Protein AF-A0A9W6RMD2-F1 (afdb_monomer)

Sequence (132 aa):
MKPWQPPEEALRTFLLLLVEHAAVGRGMGEALESIMATDSPVFGEARERMATALDELLLAAAAAGVIRTDITGRLVLRALGGICGIRTTGWKDDAATITTILYDGLRHKNSEPPVAAQADTQKIYGRPRNQR

Solvent-accessible surface area (backbone atoms only — not comparable to full-atom values): 7738 Å² total; per-residue (Å²): 134,83,72,86,57,59,52,62,55,44,48,55,50,51,56,49,50,51,53,53,50,41,67,57,51,73,73,54,17,53,51,49,36,44,42,28,57,54,88,53,73,92,35,44,68,63,31,51,54,51,21,51,54,38,36,54,46,50,50,50,19,31,73,70,66,54,36,48,81,91,71,51,24,59,58,54,37,38,51,49,15,57,47,71,60,56,88,54,93,66,36,69,62,53,34,55,49,51,51,50,52,52,52,55,53,40,44,46,75,80,66,80,72,79,72,74,80,73,88,63,80,77,69,80,76,75,70,87,85,85,75,134

InterPro domains:
  IPR036271 Tetracyclin repressor-like, C-terminal domain superfamily [SSF48498] (6-108)
  IPR049445 Transcriptional regulator SbtR-like, C-terminal domain [PF21597] (7-108)

Organism: NCBI:txid478107

Secondary structure (DSSP, 8-state):
------HHHHHHHHHHHHHHHHHS-HHHHHHHHHHHH---GGGHHHHHHHHHHHHHHHHHHHHTT-S-SS--HHHHHHHHHHHHT--STTHHHHHHHHHHHHHHHHH-------------TTSTT-------

Nearest PDB structures (foldseek):
  2q24-assembly1_B  TM=7.696E-01  e=3.196E-03  Streptomyces coelicolor A3(2)
  4pxi-assembly1_C  TM=6.262E-01  e=6.943E-01  Streptomyces coelicolor
  4pxi-assembly1_D  TM=6.803E-01  e=4.727E+00  Streptomyces coelicolor
  1ui5-assembly1_A  TM=2.423E-01  e=1.248E+00  Streptomyces coelicolor A3(2)

pLDDT: mean 73.1, std 13.95, range [40.09, 87.75]

Radius of gyration: 19.8 Å; Cα contacts (8 Å, |Δi|>4): 104; chains: 1; bounding box: 36×86×36 Å

Foldseek 3Di:
DPPDDQLLVVLLVVLLVLLVQLVPDDPRVVLLLCLQAPCDPVNPVVNVVQQVVQQVSLVSCVVVVQFADPDGSNNVSNVLSVLSPDDDVVSSVVSSVVSVVVSVNRRDNDDDPPPPPPPPPPPPPDDPPDDD

Structure (mmCIF, N/CA/C/O backbone):
data_AF-A0A9W6RMD2-F1
#
_entry.id   AF-A0A9W6RMD2-F1
#
loop_
_atom_site.group_PDB
_atom_site.id
_atom_site.type_symbol
_atom_site.label_atom_id
_atom_site.label_alt_id
_atom_site.label_comp_id
_atom_site.label_asym_id
_atom_site.label_entity_id
_atom_site.label_seq_id
_atom_site.pdbx_PDB_ins_code
_atom_site.Cartn_x
_atom_site.Cartn_y
_atom_site.Cartn_z
_atom_site.occupancy
_atom_site.B_iso_or_equiv
_atom_site.auth_seq_id
_atom_site.auth_comp_id
_atom_site.auth_asym_id
_atom_site.auth_atom_id
_atom_site.pdbx_PDB_model_num
ATOM 1 N N . MET A 1 1 ? -0.966 24.088 -1.072 1.00 40.09 1 MET A N 1
ATOM 2 C CA . MET A 1 1 ? -0.979 23.101 0.030 1.00 40.09 1 MET A CA 1
ATOM 3 C C . MET A 1 1 ? -2.283 22.328 -0.062 1.00 40.09 1 MET A C 1
ATOM 5 O O . MET A 1 1 ? -3.330 22.936 0.106 1.00 40.09 1 MET A O 1
ATOM 9 N N . LYS A 1 2 ? -2.241 21.047 -0.449 1.00 48.22 2 LYS A N 1
ATOM 10 C CA . LYS A 1 2 ? -3.443 20.200 -0.528 1.00 48.22 2 LYS A CA 1
ATOM 11 C C . LYS A 1 2 ? -3.893 19.914 0.916 1.00 48.22 2 LYS A C 1
ATOM 13 O O . LYS A 1 2 ? -3.026 19.543 1.709 1.00 48.22 2 LYS A O 1
ATOM 18 N N . PRO A 1 3 ? -5.159 20.170 1.297 1.00 48.47 3 PRO A N 1
ATOM 19 C CA . PRO A 1 3 ? -5.618 19.910 2.656 1.00 48.47 3 PRO A CA 1
ATOM 20 C C . PRO A 1 3 ? -5.442 18.423 2.962 1.00 48.47 3 PRO A C 1
ATOM 22 O O . PRO A 1 3 ? -5.539 17.590 2.058 1.00 48.47 3 PRO A O 1
ATOM 25 N N . TRP A 1 4 ? -5.120 18.124 4.220 1.00 58.81 4 TRP A N 1
ATOM 26 C CA . TRP A 1 4 ? -4.976 16.768 4.738 1.00 58.81 4 TRP A CA 1
ATOM 27 C C . TRP A 1 4 ? -6.167 15.927 4.277 1.00 58.81 4 TRP A C 1
ATOM 29 O O . TRP A 1 4 ? -7.307 16.199 4.649 1.00 58.81 4 TRP A O 1
ATOM 39 N N . GLN A 1 5 ? -5.898 14.972 3.387 1.00 62.69 5 GLN A N 1
ATOM 40 C CA . GLN A 1 5 ? -6.914 14.056 2.890 1.00 62.69 5 GLN A CA 1
ATOM 41 C C . GLN A 1 5 ? -7.429 13.232 4.082 1.00 62.69 5 GLN A C 1
ATOM 43 O O . GLN A 1 5 ? -6.627 12.914 4.969 1.00 62.69 5 GLN A O 1
ATOM 48 N N . PRO A 1 6 ? -8.728 12.889 4.142 1.00 70.94 6 PRO A N 1
ATOM 49 C CA . PRO A 1 6 ? -9.216 11.955 5.147 1.00 70.94 6 PRO A CA 1
ATOM 50 C C . PRO A 1 6 ? -8.361 10.669 5.120 1.00 70.94 6 PRO A C 1
ATOM 52 O O . PRO A 1 6 ? -7.848 10.309 4.055 1.00 70.94 6 PRO A O 1
ATOM 55 N N . PRO A 1 7 ? -8.157 9.983 6.263 1.00 67.19 7 PRO A N 1
ATOM 56 C CA . PRO A 1 7 ? -7.187 8.882 6.389 1.00 67.19 7 PRO A CA 1
ATOM 57 C C . PRO A 1 7 ? -7.333 7.795 5.312 1.00 67.19 7 PRO A C 1
ATOM 59 O O . PRO A 1 7 ? -6.357 7.203 4.857 1.00 67.19 7 PRO A O 1
ATOM 62 N N . GLU A 1 8 ? -8.567 7.590 4.862 1.00 67.19 8 GLU A N 1
ATOM 63 C CA . GLU A 1 8 ? -8.960 6.702 3.772 1.00 67.19 8 GLU A CA 1
ATOM 64 C C . GLU A 1 8 ? -8.366 7.119 2.409 1.00 67.19 8 GLU A C 1
ATOM 66 O O . GLU A 1 8 ? -7.727 6.326 1.714 1.00 67.19 8 GLU A O 1
ATOM 71 N N . GLU A 1 9 ? -8.478 8.396 2.049 1.00 72.69 9 GLU A N 1
ATOM 72 C CA . GLU A 1 9 ? -7.926 8.942 0.810 1.00 72.69 9 GLU A CA 1
ATOM 73 C C . GLU A 1 9 ? -6.398 9.015 0.853 1.00 72.69 9 GLU A C 1
ATOM 75 O O . GLU A 1 9 ? -5.750 8.825 -0.179 1.00 72.69 9 GLU A O 1
ATOM 80 N N . ALA A 1 10 ? -5.811 9.240 2.033 1.00 77.31 10 ALA A N 1
ATOM 81 C CA . ALA A 1 10 ? -4.363 9.227 2.217 1.00 77.31 10 ALA A CA 1
ATOM 82 C C . ALA A 1 10 ? -3.776 7.833 1.940 1.00 77.31 10 ALA A C 1
ATOM 84 O O . ALA A 1 10 ? -2.822 7.719 1.167 1.00 77.31 10 ALA A O 1
ATOM 85 N N . LEU A 1 11 ? -4.386 6.774 2.490 1.00 74.94 11 LEU A N 1
ATOM 86 C CA . LEU A 1 11 ? -3.973 5.393 2.231 1.00 74.94 11 LEU A CA 1
ATOM 87 C C . LEU A 1 11 ? -4.136 5.037 0.749 1.00 74.94 11 LEU A C 1
ATOM 89 O O . LEU A 1 11 ? -3.197 4.541 0.129 1.00 74.94 11 LEU A O 1
ATOM 93 N N . ARG A 1 12 ? -5.295 5.344 0.153 1.00 79.31 12 ARG A N 1
ATOM 94 C CA . ARG A 1 12 ? -5.539 5.084 -1.274 1.00 79.31 12 ARG A CA 1
ATOM 95 C C . ARG A 1 12 ? -4.512 5.785 -2.163 1.00 79.31 12 ARG A C 1
ATOM 97 O O . ARG A 1 12 ? -3.958 5.171 -3.072 1.00 79.31 12 ARG A O 1
ATOM 104 N N . THR A 1 13 ? -4.246 7.060 -1.892 1.00 82.12 13 THR A N 1
ATOM 105 C CA . THR A 1 13 ? -3.269 7.854 -2.646 1.00 82.12 13 THR A CA 1
ATOM 106 C C . THR A 1 13 ? -1.862 7.290 -2.486 1.00 82.12 13 THR A C 1
ATOM 108 O O . THR A 1 13 ? -1.142 7.177 -3.472 1.00 82.12 13 THR A O 1
ATOM 111 N N . PHE A 1 14 ? -1.477 6.883 -1.275 1.00 81.38 14 PHE A N 1
ATOM 112 C CA . PHE A 1 14 ? -0.167 6.292 -1.015 1.00 81.38 14 PHE A CA 1
ATOM 113 C C . PHE A 1 14 ? 0.057 4.992 -1.801 1.00 81.38 14 PHE A C 1
ATOM 115 O O . PHE A 1 14 ? 1.106 4.820 -2.419 1.00 81.38 14 PHE A O 1
ATOM 122 N N . LEU A 1 15 ? -0.942 4.103 -1.838 1.00 80.44 15 LEU A N 1
ATOM 123 C CA . LEU A 1 15 ? -0.859 2.850 -2.594 1.00 80.44 15 LEU A CA 1
ATOM 124 C C . LEU A 1 15 ? -0.729 3.096 -4.105 1.00 80.44 15 LEU A C 1
ATOM 126 O O . LEU A 1 15 ? 0.108 2.477 -4.758 1.00 80.44 15 LEU A O 1
ATOM 130 N N . LEU A 1 16 ? -1.513 4.029 -4.655 1.00 80.06 16 LEU A N 1
ATOM 131 C CA . LEU A 1 16 ? -1.433 4.391 -6.074 1.00 80.06 16 LEU A CA 1
ATOM 132 C C . LEU A 1 16 ? -0.085 5.030 -6.425 1.00 80.06 16 LEU A C 1
ATOM 134 O O . LEU A 1 16 ? 0.514 4.660 -7.431 1.00 80.06 16 LEU A O 1
ATOM 138 N N . LEU A 1 17 ? 0.431 5.918 -5.570 1.00 80.56 17 LEU A N 1
ATOM 139 C CA . LEU A 1 17 ? 1.752 6.522 -5.752 1.00 80.56 17 LEU A CA 1
ATOM 140 C C . LEU A 1 17 ? 2.866 5.475 -5.748 1.00 80.56 17 LEU A C 1
ATOM 142 O O . LEU A 1 17 ? 3.805 5.597 -6.527 1.00 80.56 17 LEU A O 1
ATOM 146 N N . LEU A 1 18 ? 2.774 4.440 -4.909 1.00 74.12 18 LEU A N 1
ATOM 147 C CA . LEU A 1 18 ? 3.750 3.348 -4.908 1.00 74.12 18 LEU A CA 1
ATOM 148 C C . LEU A 1 18 ? 3.752 2.578 -6.232 1.00 74.12 18 LEU A C 1
ATOM 150 O O . LEU A 1 18 ? 4.826 2.278 -6.751 1.00 74.12 18 LEU A O 1
ATOM 154 N N . VAL A 1 19 ? 2.577 2.297 -6.796 1.00 76.12 19 VAL A N 1
ATOM 155 C CA . VAL A 1 19 ? 2.447 1.616 -8.095 1.00 76.12 19 VAL A CA 1
ATOM 156 C C . VAL A 1 19 ? 2.937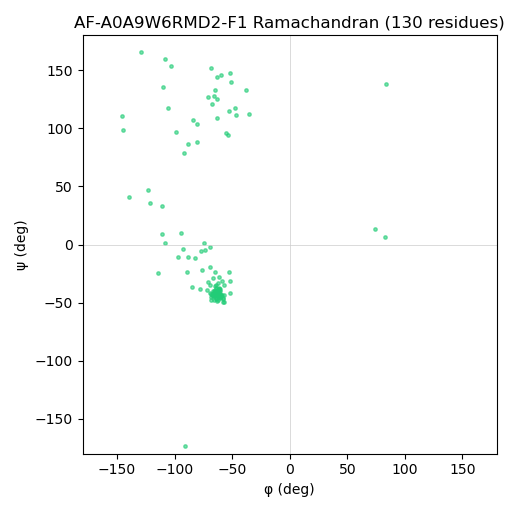 2.499 -9.238 1.00 76.12 19 VAL A C 1
ATOM 158 O O . VAL A 1 19 ? 3.700 2.038 -10.088 1.00 76.12 19 VAL A O 1
ATOM 161 N N . GLU A 1 20 ? 2.559 3.779 -9.246 1.00 76.69 20 GLU A N 1
ATOM 162 C CA . GLU A 1 20 ? 3.073 4.746 -10.216 1.00 76.69 20 GLU A CA 1
ATOM 163 C C . GLU A 1 20 ? 4.595 4.837 -10.133 1.00 76.69 20 GLU A C 1
ATOM 165 O O . GLU A 1 20 ? 5.272 4.750 -11.154 1.00 76.69 20 GLU A O 1
ATOM 170 N N . HIS A 1 21 ? 5.153 4.936 -8.925 1.00 71.31 21 HIS A N 1
ATOM 171 C CA . HIS A 1 21 ? 6.593 5.035 -8.724 1.00 71.31 21 HIS A CA 1
ATOM 172 C C . HIS A 1 21 ? 7.329 3.761 -9.155 1.00 71.31 21 HIS A C 1
ATOM 174 O O . HIS A 1 21 ? 8.357 3.852 -9.823 1.00 71.31 21 HIS A O 1
ATOM 180 N N . ALA A 1 22 ? 6.774 2.577 -8.871 1.00 67.81 22 ALA A N 1
ATOM 181 C CA . ALA A 1 22 ? 7.295 1.305 -9.375 1.00 67.81 22 ALA A CA 1
ATOM 182 C C . ALA A 1 22 ? 7.274 1.226 -10.914 1.00 67.81 22 ALA A C 1
ATOM 184 O O . ALA A 1 22 ? 8.107 0.556 -11.523 1.00 67.81 22 ALA A O 1
ATOM 185 N N . ALA A 1 23 ? 6.342 1.933 -11.560 1.00 67.38 23 ALA A N 1
ATOM 186 C CA . ALA A 1 23 ? 6.215 1.994 -13.010 1.00 67.38 23 ALA A CA 1
ATOM 187 C C . ALA A 1 23 ? 7.162 3.014 -13.687 1.00 67.38 23 ALA A C 1
ATOM 189 O O . ALA A 1 23 ? 7.286 2.987 -14.925 1.00 67.38 23 ALA A O 1
ATOM 190 N N . VAL A 1 24 ? 7.827 3.898 -12.924 1.00 65.19 24 VAL A N 1
ATOM 191 C CA . VAL A 1 24 ? 8.792 4.901 -13.415 1.00 65.19 24 VAL A CA 1
ATOM 192 C C . VAL A 1 24 ? 10.206 4.297 -13.461 1.00 65.19 24 VAL A C 1
ATOM 194 O O . VAL A 1 24 ? 11.018 4.446 -12.555 1.00 65.19 24 VAL A O 1
ATOM 197 N N . GLY A 1 25 ? 10.517 3.637 -14.581 1.00 54.41 25 GLY A N 1
ATOM 198 C CA . GLY A 1 25 ? 11.876 3.226 -14.962 1.00 54.41 25 GLY A CA 1
ATOM 199 C C . GLY A 1 25 ? 12.368 1.906 -14.346 1.00 54.41 25 GLY A C 1
ATOM 200 O O . GLY A 1 25 ? 12.199 1.650 -13.159 1.00 54.41 25 GLY A O 1
ATOM 201 N N . ARG A 1 26 ? 13.038 1.074 -15.166 1.00 54.81 26 ARG A N 1
ATOM 202 C CA . ARG A 1 26 ? 13.510 -0.276 -14.782 1.00 54.81 26 ARG A CA 1
ATOM 203 C C . ARG A 1 26 ? 14.333 -0.302 -13.485 1.00 54.81 26 ARG A C 1
ATOM 205 O O . ARG A 1 26 ? 14.084 -1.154 -12.651 1.00 54.81 26 ARG A O 1
ATOM 212 N N . GLY A 1 27 ? 15.240 0.656 -13.270 1.00 61.44 27 GLY A N 1
ATOM 213 C CA . GLY A 1 27 ? 16.134 0.639 -12.101 1.00 61.44 27 GLY A CA 1
ATOM 214 C C . GLY A 1 27 ? 15.447 0.892 -10.751 1.00 61.44 27 GLY A C 1
ATOM 215 O O . GLY A 1 27 ? 15.748 0.208 -9.777 1.00 61.44 27 GLY A O 1
ATOM 216 N N . MET A 1 28 ? 14.510 1.847 -10.678 1.00 65.19 28 MET A N 1
ATOM 217 C CA . MET A 1 28 ? 13.775 2.131 -9.434 1.00 65.19 28 MET A CA 1
ATOM 218 C C . MET A 1 28 ? 12.674 1.091 -9.202 1.00 65.19 28 MET A C 1
ATOM 220 O O . MET A 1 28 ? 12.481 0.649 -8.073 1.00 65.19 28 MET A O 1
ATOM 224 N N . GLY A 1 29 ? 12.003 0.655 -10.274 1.00 67.12 29 GLY A N 1
ATOM 225 C CA . GLY A 1 29 ? 11.007 -0.412 -10.220 1.00 67.12 29 GLY A CA 1
ATOM 226 C C . GLY A 1 29 ? 11.584 -1.731 -9.705 1.00 67.12 29 GLY A C 1
ATOM 227 O O . GLY A 1 29 ? 10.993 -2.329 -8.816 1.00 67.12 29 GLY A O 1
ATOM 228 N N . GLU A 1 30 ? 12.768 -2.137 -10.174 1.00 68.81 30 GLU A N 1
ATOM 229 C CA . GLU A 1 30 ? 13.460 -3.349 -9.703 1.00 68.81 30 GLU A CA 1
ATOM 230 C C . GLU A 1 30 ? 13.883 -3.243 -8.228 1.00 68.81 30 GLU A C 1
ATOM 232 O O . GLU A 1 30 ? 13.759 -4.208 -7.473 1.00 68.81 30 GLU A O 1
ATOM 237 N N . ALA A 1 31 ? 14.342 -2.070 -7.778 1.00 73.75 31 ALA A N 1
ATOM 238 C CA . ALA A 1 31 ? 14.674 -1.849 -6.371 1.00 73.75 31 ALA A CA 1
ATOM 239 C C . ALA A 1 31 ? 13.423 -1.894 -5.478 1.00 73.75 31 ALA A C 1
ATOM 241 O O . ALA A 1 31 ? 13.435 -2.547 -4.435 1.00 73.75 31 ALA A O 1
ATOM 242 N N . LEU A 1 32 ? 12.332 -1.246 -5.899 1.00 72.44 32 LEU A N 1
ATOM 243 C CA . LEU A 1 32 ? 11.068 -1.230 -5.164 1.00 72.44 32 LEU A CA 1
ATOM 244 C C . LEU A 1 32 ? 10.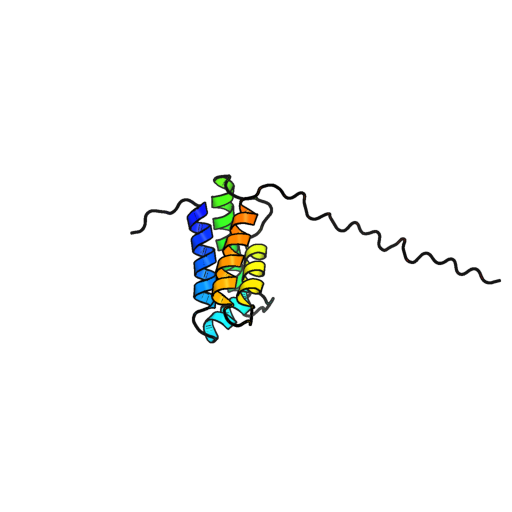429 -2.622 -5.124 1.00 72.44 32 LEU A C 1
ATOM 246 O O . LEU A 1 32 ? 9.997 -3.073 -4.068 1.00 72.44 32 LEU A O 1
ATOM 250 N N . GLU A 1 33 ? 10.440 -3.336 -6.248 1.00 73.06 33 GLU A N 1
ATOM 251 C CA . GLU A 1 33 ? 10.033 -4.736 -6.322 1.00 73.06 33 GLU A CA 1
ATOM 252 C C . GLU A 1 33 ? 10.889 -5.594 -5.392 1.00 73.06 33 GLU A C 1
ATOM 254 O O . GLU A 1 33 ? 10.352 -6.399 -4.640 1.00 73.06 33 GLU A O 1
ATOM 259 N N . SER A 1 34 ? 12.208 -5.390 -5.353 1.00 76.56 34 SER A N 1
ATOM 260 C CA . SER A 1 34 ? 13.080 -6.128 -4.439 1.00 76.56 34 SER A CA 1
ATOM 261 C C . SER A 1 34 ? 12.754 -5.835 -2.971 1.00 76.56 34 SER A C 1
ATOM 263 O O . SER A 1 34 ? 12.677 -6.758 -2.152 1.00 76.56 34 SER A O 1
ATOM 265 N N . ILE A 1 35 ? 12.465 -4.576 -2.632 1.00 78.25 35 ILE A N 1
ATOM 266 C CA . ILE A 1 35 ? 11.993 -4.175 -1.302 1.00 78.25 35 ILE A CA 1
ATOM 267 C C . ILE A 1 35 ? 10.651 -4.841 -0.967 1.00 78.25 35 ILE A C 1
ATOM 269 O O . ILE A 1 35 ? 10.473 -5.273 0.170 1.00 78.25 35 ILE A O 1
ATOM 273 N N . MET A 1 36 ? 9.736 -4.965 -1.929 1.00 77.12 36 MET A N 1
ATOM 274 C CA . MET A 1 36 ? 8.377 -5.469 -1.710 1.00 77.12 36 MET A CA 1
ATOM 275 C C . MET A 1 36 ? 8.243 -6.998 -1.753 1.00 77.12 36 MET A C 1
ATOM 277 O O . MET A 1 36 ? 7.441 -7.566 -1.012 1.00 77.12 36 MET A O 1
ATOM 281 N N . ALA A 1 37 ? 9.000 -7.666 -2.624 1.00 75.44 37 ALA A N 1
ATOM 282 C CA . ALA A 1 37 ? 8.750 -9.046 -3.038 1.00 75.44 37 ALA A CA 1
ATOM 283 C C . ALA A 1 37 ? 9.830 -10.049 -2.603 1.00 75.44 37 ALA A C 1
ATOM 285 O O . ALA A 1 37 ? 9.534 -11.237 -2.486 1.00 75.44 37 ALA A O 1
ATOM 286 N N . THR A 1 38 ? 11.074 -9.619 -2.365 1.00 73.25 38 THR A N 1
ATOM 287 C CA . THR A 1 38 ? 12.160 -10.552 -1.979 1.00 73.25 38 THR A CA 1
ATOM 288 C C . THR A 1 38 ? 12.247 -10.698 -0.460 1.00 73.25 38 THR A C 1
ATOM 290 O O . THR A 1 38 ? 11.419 -10.129 0.224 1.00 73.25 38 THR A O 1
ATOM 293 N N . ASP A 1 39 ? 13.236 -11.386 0.112 1.00 72.50 39 ASP A N 1
ATOM 294 C CA . ASP A 1 39 ? 13.674 -11.230 1.520 1.00 72.50 39 ASP A CA 1
ATOM 295 C C . ASP A 1 39 ? 15.162 -10.836 1.570 1.00 72.50 39 ASP A C 1
ATOM 297 O O . ASP A 1 39 ? 15.928 -11.260 2.431 1.00 72.50 39 ASP A O 1
ATOM 301 N N . SER A 1 40 ? 15.588 -10.028 0.590 1.00 76.75 40 SER A N 1
ATOM 302 C CA . SER A 1 40 ? 16.984 -9.624 0.448 1.00 76.75 40 SER A CA 1
ATOM 303 C C . SER A 1 40 ? 17.457 -8.800 1.654 1.00 76.75 40 SER A C 1
ATOM 305 O O . SER A 1 40 ? 16.877 -7.744 1.931 1.00 76.75 40 SER A O 1
ATOM 307 N N . PRO A 1 41 ? 18.551 -9.201 2.332 1.00 75.12 41 PRO A N 1
ATOM 308 C CA . PRO A 1 41 ? 19.090 -8.454 3.467 1.00 75.12 41 PRO A CA 1
ATOM 309 C C . PRO A 1 41 ? 19.603 -7.065 3.062 1.00 75.12 41 PRO A C 1
ATOM 311 O O . PRO A 1 41 ? 19.591 -6.151 3.880 1.00 75.12 41 PRO A O 1
ATOM 314 N N . VAL A 1 42 ? 19.966 -6.872 1.787 1.00 82.56 42 VAL A N 1
ATOM 315 C CA . VAL A 1 42 ? 20.389 -5.575 1.223 1.00 82.56 42 VAL A CA 1
ATOM 316 C C . VAL A 1 42 ? 19.301 -4.507 1.371 1.00 82.56 42 VAL A C 1
ATOM 318 O O . VAL A 1 42 ? 19.603 -3.332 1.547 1.00 82.56 42 VAL A O 1
ATOM 321 N N . PHE A 1 43 ? 18.033 -4.917 1.335 1.00 79.81 43 PHE A N 1
ATOM 322 C CA . PHE A 1 43 ? 16.878 -4.025 1.409 1.00 79.81 43 PHE A CA 1
ATOM 323 C C . PHE A 1 43 ? 16.093 -4.160 2.720 1.00 79.81 43 PHE A C 1
ATOM 325 O O . PHE A 1 43 ? 15.010 -3.586 2.839 1.00 79.81 43 PHE A O 1
ATOM 332 N N . GLY A 1 44 ? 16.621 -4.897 3.704 1.00 80.56 44 GLY A N 1
ATOM 333 C CA . GLY A 1 44 ? 15.922 -5.197 4.956 1.00 80.56 44 GLY A CA 1
ATOM 334 C C . GLY A 1 44 ? 15.483 -3.939 5.708 1.00 80.56 44 GLY A C 1
ATOM 335 O O . GLY A 1 44 ? 14.307 -3.791 6.026 1.00 80.56 44 GLY A O 1
ATOM 336 N N . GLU A 1 45 ? 16.396 -2.986 5.897 1.00 83.19 45 GLU A N 1
ATOM 337 C CA . GLU A 1 45 ? 16.105 -1.736 6.610 1.00 83.19 45 GLU A CA 1
ATOM 338 C C . GLU A 1 45 ? 15.088 -0.855 5.862 1.00 83.19 45 GLU A C 1
ATOM 340 O O . GLU A 1 45 ? 14.140 -0.339 6.456 1.00 83.19 45 GLU A O 1
ATOM 345 N N . ALA A 1 46 ? 15.248 -0.701 4.544 1.00 82.81 46 ALA A N 1
ATOM 346 C CA . ALA A 1 46 ? 14.321 0.079 3.721 1.00 82.81 46 ALA A CA 1
ATOM 347 C C . ALA A 1 46 ? 12.906 -0.515 3.764 1.00 82.81 46 ALA A C 1
ATOM 349 O O . ALA A 1 46 ? 11.918 0.210 3.893 1.00 82.81 46 ALA A O 1
ATOM 350 N N . ARG A 1 47 ? 12.813 -1.845 3.721 1.00 84.00 47 ARG A N 1
ATOM 351 C CA . ARG A 1 47 ? 11.554 -2.571 3.839 1.00 84.00 47 ARG A CA 1
ATOM 352 C C . ARG A 1 47 ? 10.896 -2.390 5.190 1.00 84.00 47 ARG A C 1
ATOM 354 O O . ARG A 1 47 ? 9.690 -2.178 5.233 1.00 84.00 47 ARG A O 1
ATOM 361 N N . GLU A 1 48 ? 11.651 -2.512 6.274 1.00 86.69 48 GLU A N 1
ATOM 362 C CA . GLU A 1 48 ? 11.112 -2.321 7.619 1.00 86.69 48 GLU A CA 1
ATOM 363 C C . GLU A 1 48 ? 10.563 -0.911 7.783 1.00 86.69 48 GLU A C 1
ATOM 365 O O . GLU A 1 48 ? 9.425 -0.756 8.210 1.00 86.69 48 GLU A O 1
ATOM 370 N N . ARG A 1 49 ? 11.298 0.108 7.328 1.00 86.88 49 ARG A N 1
ATOM 371 C CA . ARG A 1 49 ? 10.816 1.495 7.343 1.00 86.88 49 ARG A CA 1
ATOM 372 C C . ARG A 1 49 ? 9.531 1.676 6.530 1.00 86.88 49 ARG A C 1
ATOM 374 O O . ARG A 1 49 ? 8.609 2.336 6.999 1.00 86.88 49 ARG A O 1
ATOM 381 N N . MET A 1 50 ? 9.439 1.075 5.340 1.00 85.06 50 MET A N 1
ATOM 382 C CA . MET A 1 50 ? 8.215 1.119 4.528 1.00 85.06 50 MET A CA 1
ATOM 383 C C . MET A 1 50 ? 7.049 0.369 5.178 1.00 85.06 50 MET A C 1
ATOM 385 O O . MET A 1 50 ? 5.918 0.846 5.126 1.00 85.06 50 MET A O 1
ATOM 389 N N . ALA A 1 51 ? 7.310 -0.784 5.794 1.00 86.12 51 ALA A N 1
ATOM 390 C CA . ALA A 1 51 ? 6.300 -1.552 6.510 1.00 86.12 51 ALA A CA 1
ATOM 391 C C . ALA A 1 51 ? 5.767 -0.771 7.719 1.00 86.12 51 ALA A C 1
ATOM 393 O O . ALA A 1 51 ? 4.556 -0.675 7.865 1.00 86.12 51 ALA A O 1
ATOM 394 N N . THR A 1 52 ? 6.643 -0.136 8.504 1.00 87.56 52 THR A N 1
ATOM 395 C CA . THR A 1 52 ? 6.251 0.719 9.633 1.00 87.56 52 THR A CA 1
ATOM 396 C C . THR A 1 52 ? 5.419 1.915 9.176 1.00 87.56 52 THR A C 1
ATOM 398 O O . THR A 1 52 ? 4.377 2.192 9.759 1.00 87.56 52 THR A O 1
ATOM 401 N N . ALA A 1 53 ? 5.818 2.595 8.096 1.00 87.75 53 ALA A N 1
ATOM 402 C CA . ALA A 1 53 ? 5.029 3.698 7.544 1.00 87.75 53 ALA A CA 1
ATOM 403 C C . ALA A 1 53 ? 3.634 3.233 7.079 1.00 87.75 53 ALA A C 1
ATOM 405 O O . ALA A 1 53 ? 2.639 3.928 7.281 1.00 87.75 53 ALA A O 1
ATOM 406 N N . LEU A 1 54 ? 3.543 2.037 6.485 1.00 86.44 54 LEU A N 1
ATOM 407 C CA . LEU A 1 54 ? 2.261 1.419 6.143 1.00 86.44 54 LEU A CA 1
ATOM 408 C C . LEU A 1 54 ? 1.442 1.069 7.391 1.00 86.44 54 LEU A C 1
ATOM 410 O O . LEU A 1 54 ? 0.240 1.312 7.391 1.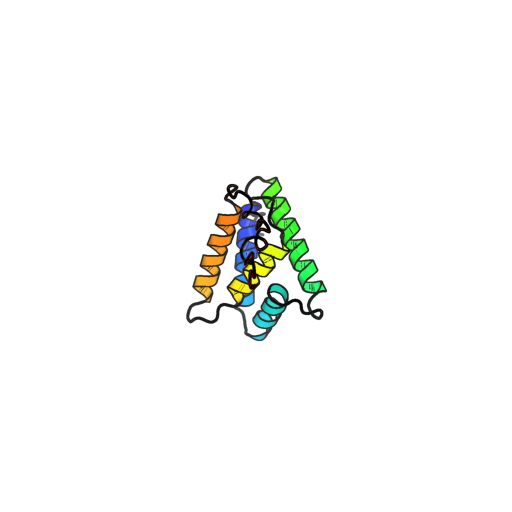00 86.44 54 LEU A O 1
ATOM 414 N N . ASP A 1 55 ? 2.064 0.540 8.446 1.00 87.69 55 ASP A N 1
ATOM 415 C CA . ASP A 1 55 ? 1.393 0.242 9.716 1.00 87.69 55 ASP A CA 1
ATOM 416 C C . ASP A 1 55 ? 0.805 1.509 10.355 1.00 87.69 55 ASP A C 1
ATOM 418 O O . ASP A 1 55 ? -0.330 1.481 10.825 1.00 87.69 55 ASP A O 1
ATOM 422 N N . GLU A 1 56 ? 1.511 2.642 10.312 1.00 87.31 56 GLU A N 1
ATOM 423 C CA . GLU A 1 56 ? 1.000 3.930 10.804 1.00 87.31 56 GLU A CA 1
ATOM 424 C C . GLU A 1 56 ? -0.228 4.410 10.014 1.00 87.31 56 GLU A C 1
ATOM 426 O O . GLU A 1 56 ? -1.224 4.845 10.600 1.00 87.31 56 GLU A O 1
ATOM 431 N N . LEU A 1 57 ? -0.195 4.288 8.682 1.00 85.12 57 LEU A N 1
ATOM 432 C CA . LEU A 1 57 ? -1.325 4.644 7.819 1.00 85.12 57 LEU A CA 1
ATOM 433 C C . LEU A 1 57 ? -2.529 3.721 8.046 1.00 85.12 57 LEU A C 1
ATOM 435 O O . LEU A 1 57 ? -3.666 4.193 8.130 1.00 85.12 57 LEU A O 1
ATOM 439 N N . LEU A 1 58 ? -2.287 2.414 8.172 1.00 85.31 58 LEU A N 1
ATOM 440 C CA . LEU A 1 58 ? -3.319 1.429 8.485 1.00 85.31 58 LEU A CA 1
ATOM 441 C C . LEU A 1 58 ? -3.920 1.698 9.867 1.00 85.31 58 LEU A C 1
ATOM 443 O O . LEU A 1 58 ? -5.139 1.693 10.006 1.00 85.31 58 LEU A O 1
ATOM 447 N N . LEU A 1 59 ? -3.100 2.009 10.872 1.00 84.81 59 LEU A N 1
ATOM 448 C CA . LEU A 1 59 ? -3.569 2.343 12.214 1.00 84.81 59 LEU A CA 1
ATOM 449 C C . LEU A 1 59 ? -4.456 3.594 12.205 1.00 84.81 59 LEU A C 1
ATOM 451 O O . LEU A 1 59 ? -5.518 3.593 12.827 1.00 84.81 59 LEU A O 1
ATOM 455 N N . ALA A 1 60 ? -4.072 4.637 11.465 1.00 82.56 60 ALA A N 1
ATOM 456 C CA . ALA A 1 60 ? -4.872 5.852 11.329 1.00 82.56 60 ALA A CA 1
ATOM 457 C C . ALA A 1 60 ? -6.225 5.587 10.638 1.00 82.56 60 ALA A C 1
ATOM 459 O O . ALA A 1 60 ? -7.267 6.061 11.097 1.00 82.56 60 ALA A O 1
ATOM 460 N N . ALA A 1 61 ? -6.235 4.792 9.564 1.00 80.06 61 ALA A N 1
ATOM 461 C CA . ALA A 1 61 ? -7.460 4.414 8.859 1.00 80.06 61 ALA A CA 1
ATOM 462 C C . ALA A 1 61 ? -8.353 3.463 9.685 1.00 80.06 61 ALA A C 1
ATOM 464 O O . ALA A 1 61 ? -9.585 3.555 9.638 1.00 80.06 61 ALA A O 1
ATOM 465 N N . ALA A 1 62 ? -7.747 2.577 10.478 1.00 82.69 62 ALA A N 1
ATOM 466 C CA . ALA A 1 62 ? -8.431 1.688 11.412 1.00 82.69 62 ALA A CA 1
ATOM 467 C C . ALA A 1 62 ? -9.060 2.461 12.578 1.00 82.69 62 ALA A C 1
ATOM 469 O O . ALA A 1 62 ? -10.210 2.201 12.930 1.00 82.69 62 ALA A O 1
ATOM 470 N N . ALA A 1 63 ? -8.350 3.448 13.136 1.00 78.81 63 ALA A N 1
ATOM 471 C CA . ALA A 1 63 ? -8.860 4.330 14.186 1.00 78.81 63 ALA A CA 1
ATOM 472 C C . ALA A 1 63 ? -10.062 5.161 13.708 1.00 78.81 63 ALA A C 1
ATOM 474 O O . ALA A 1 63 ? -10.995 5.397 14.472 1.00 78.81 63 ALA A O 1
ATOM 475 N N . ALA A 1 64 ? -10.085 5.536 12.426 1.00 78.06 64 ALA A N 1
ATOM 476 C CA . ALA A 1 64 ? -11.243 6.155 11.783 1.00 78.06 64 ALA A CA 1
ATOM 477 C C . ALA A 1 64 ? -12.397 5.163 11.506 1.00 78.06 64 ALA A C 1
ATOM 479 O O . ALA A 1 64 ? -13.466 5.560 11.049 1.00 78.06 64 ALA A O 1
ATOM 480 N N . GLY A 1 65 ? -12.203 3.867 11.775 1.00 74.75 65 GLY A N 1
ATOM 481 C CA . GLY A 1 65 ? -13.206 2.818 11.602 1.00 74.75 65 GLY A CA 1
ATOM 482 C C . GLY A 1 65 ? -13.473 2.432 10.147 1.00 74.75 65 GLY A C 1
ATOM 483 O O . GLY A 1 65 ? -14.468 1.746 9.892 1.00 74.75 65 GLY A O 1
ATOM 484 N N . VAL A 1 66 ? -12.612 2.849 9.215 1.00 75.25 66 VAL A N 1
ATOM 485 C CA . VAL A 1 66 ? -12.836 2.739 7.764 1.00 75.25 66 VAL A CA 1
ATOM 486 C C . VAL A 1 66 ? -12.320 1.419 7.185 1.00 75.25 66 VAL A C 1
ATOM 488 O O . VAL A 1 66 ? -12.822 0.968 6.158 1.00 75.25 66 VAL A O 1
ATOM 491 N N . ILE A 1 67 ? -11.354 0.775 7.846 1.00 80.50 67 ILE A N 1
ATOM 492 C CA . ILE A 1 67 ? -10.722 -0.467 7.375 1.00 80.50 67 ILE A CA 1
ATOM 493 C C . ILE A 1 67 ? -10.703 -1.572 8.444 1.00 80.50 67 ILE A C 1
ATOM 495 O O . ILE A 1 67 ? -10.944 -1.318 9.627 1.00 80.50 67 ILE A O 1
ATOM 499 N N . ARG A 1 68 ? -10.426 -2.808 8.018 1.00 81.38 68 ARG A N 1
ATOM 500 C CA . ARG A 1 68 ? -10.148 -3.975 8.875 1.00 81.38 68 ARG A CA 1
ATOM 501 C C . ARG A 1 68 ? -8.805 -3.834 9.613 1.00 81.38 68 ARG A C 1
ATOM 503 O O . ARG A 1 68 ? -7.896 -3.174 9.120 1.00 81.38 68 ARG A O 1
ATOM 510 N N . THR A 1 69 ? -8.675 -4.461 10.785 1.00 79.94 69 THR A N 1
ATOM 511 C CA . THR A 1 69 ? -7.520 -4.292 11.700 1.00 79.94 69 THR A CA 1
ATOM 512 C C . THR A 1 69 ? -6.588 -5.501 11.776 1.00 79.94 69 THR A C 1
ATOM 514 O O . THR A 1 69 ? -5.633 -5.503 12.543 1.00 79.94 69 THR A O 1
ATOM 517 N N . ASP A 1 70 ? -6.876 -6.554 11.025 1.00 80.81 70 ASP A N 1
ATOM 518 C CA . ASP A 1 70 ? -6.134 -7.819 11.001 1.00 80.81 70 ASP A CA 1
ATOM 519 C C . ASP A 1 70 ? -5.066 -7.870 9.892 1.00 80.81 70 ASP A C 1
ATOM 521 O O . ASP A 1 70 ? -4.479 -8.918 9.626 1.00 80.81 70 ASP A O 1
ATOM 525 N N . ILE A 1 71 ? -4.801 -6.735 9.243 1.00 84.44 71 ILE A N 1
ATOM 526 C CA . ILE A 1 71 ? -3.827 -6.599 8.161 1.00 84.44 71 ILE A CA 1
ATOM 527 C C . ILE A 1 71 ? -2.631 -5.788 8.652 1.00 84.44 71 ILE A C 1
ATOM 529 O O . ILE A 1 71 ? -2.790 -4.748 9.283 1.00 84.44 71 ILE A O 1
ATOM 533 N N . THR A 1 72 ? -1.431 -6.260 8.318 1.00 87.31 72 THR A N 1
ATOM 534 C CA . THR A 1 72 ? -0.164 -5.587 8.634 1.00 87.31 72 THR A CA 1
ATOM 535 C C . THR A 1 72 ? 0.408 -4.888 7.406 1.00 87.31 72 THR A C 1
ATOM 537 O O . THR A 1 72 ? 0.213 -5.332 6.269 1.00 87.31 72 THR A O 1
ATOM 540 N N . GLY A 1 73 ? 1.195 -3.838 7.620 1.00 86.00 73 GLY A N 1
ATOM 541 C CA . GLY A 1 73 ? 1.907 -3.108 6.576 1.00 86.00 73 GLY A CA 1
ATOM 542 C C . GLY A 1 73 ? 2.832 -4.015 5.769 1.00 86.00 73 GLY A C 1
ATOM 543 O O . GLY A 1 73 ? 2.907 -3.898 4.549 1.00 86.00 73 GLY A O 1
ATOM 544 N N . ARG A 1 74 ? 3.449 -5.017 6.408 1.00 86.56 74 ARG A N 1
ATOM 545 C CA . ARG A 1 74 ? 4.253 -6.044 5.721 1.00 86.56 74 ARG A CA 1
ATOM 546 C C . ARG A 1 74 ? 3.429 -6.898 4.751 1.00 86.56 74 ARG A C 1
ATOM 548 O O . ARG A 1 74 ? 3.925 -7.242 3.678 1.00 86.56 74 ARG A O 1
ATOM 555 N N . LEU A 1 75 ? 2.193 -7.248 5.112 1.00 87.5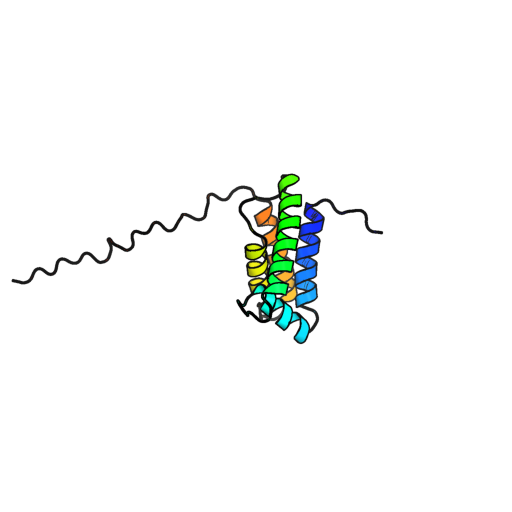0 75 LEU A N 1
ATOM 556 C CA . LEU A 1 75 ? 1.298 -8.006 4.236 1.00 87.50 75 LEU A CA 1
ATOM 557 C C . LEU A 1 75 ? 0.874 -7.167 3.022 1.00 87.50 75 LEU A C 1
ATOM 559 O O . LEU A 1 75 ? 0.932 -7.658 1.895 1.00 87.50 75 LEU A O 1
ATOM 563 N N . VAL A 1 76 ? 0.532 -5.893 3.239 1.00 87.44 76 VAL A N 1
ATOM 564 C CA . VAL A 1 76 ? 0.228 -4.939 2.157 1.00 87.44 76 VAL A CA 1
ATOM 565 C C . VAL A 1 76 ? 1.433 -4.757 1.235 1.00 87.44 76 VAL A C 1
ATOM 567 O O . VAL A 1 76 ? 1.288 -4.788 0.016 1.00 87.44 76 VAL A O 1
ATOM 570 N N . LEU A 1 77 ? 2.635 -4.643 1.801 1.00 85.75 77 LEU A N 1
ATOM 571 C CA . LEU A 1 77 ? 3.866 -4.493 1.034 1.00 85.75 77 LEU A CA 1
ATOM 572 C C . LEU A 1 77 ? 4.134 -5.709 0.131 1.00 85.75 77 LEU A C 1
ATOM 574 O O . LEU A 1 77 ? 4.480 -5.534 -1.036 1.00 85.75 77 LEU A O 1
ATOM 578 N N . ARG A 1 78 ? 3.899 -6.934 0.625 1.00 85.69 78 ARG A N 1
ATOM 579 C CA . ARG A 1 78 ? 3.977 -8.150 -0.204 1.00 85.69 78 ARG A CA 1
ATOM 580 C C . ARG A 1 78 ? 2.926 -8.177 -1.312 1.00 85.69 78 ARG A C 1
ATOM 582 O O . ARG A 1 78 ? 3.245 -8.582 -2.428 1.00 85.69 78 ARG A O 1
ATOM 589 N N . ALA A 1 79 ? 1.696 -7.749 -1.026 1.00 87.31 79 ALA A N 1
ATOM 590 C CA . ALA A 1 79 ? 0.643 -7.667 -2.036 1.00 87.31 79 ALA A CA 1
ATOM 591 C C . ALA A 1 79 ? 1.040 -6.708 -3.170 1.00 87.31 79 ALA A C 1
ATOM 593 O O . ALA A 1 79 ? 0.956 -7.073 -4.342 1.00 87.31 79 ALA A O 1
ATOM 594 N N . LEU A 1 80 ? 1.564 -5.527 -2.824 1.00 84.31 80 LEU A N 1
ATOM 595 C CA . LEU A 1 80 ? 2.097 -4.569 -3.795 1.00 84.31 80 LEU A CA 1
ATOM 596 C C . LEU A 1 80 ? 3.266 -5.146 -4.598 1.00 84.31 80 LEU A C 1
ATOM 598 O O . LEU A 1 80 ? 3.322 -4.935 -5.803 1.00 84.31 80 LEU A O 1
ATOM 602 N N . GLY A 1 81 ? 4.150 -5.928 -3.974 1.00 82.56 81 GLY A N 1
ATOM 603 C CA . GLY A 1 81 ? 5.225 -6.628 -4.682 1.00 82.56 81 GLY A CA 1
ATOM 604 C C . GLY A 1 81 ? 4.708 -7.554 -5.784 1.00 82.56 81 GLY A C 1
ATOM 605 O O . GLY A 1 81 ? 5.219 -7.524 -6.899 1.00 82.56 81 GLY A O 1
ATOM 606 N N . GLY A 1 82 ? 3.648 -8.319 -5.507 1.00 83.00 82 GLY A N 1
ATOM 607 C CA . GLY A 1 82 ? 2.997 -9.163 -6.513 1.00 83.00 82 GLY A CA 1
ATOM 608 C C . GLY A 1 82 ? 2.347 -8.361 -7.645 1.00 83.00 82 GLY A C 1
ATOM 609 O O . GLY A 1 82 ? 2.483 -8.724 -8.811 1.00 83.00 82 GLY A O 1
ATOM 610 N N . ILE A 1 83 ? 1.693 -7.245 -7.313 1.00 84.75 83 ILE A N 1
ATOM 611 C CA . ILE A 1 83 ? 1.044 -6.350 -8.284 1.00 84.75 83 ILE A CA 1
ATOM 612 C C . ILE A 1 83 ? 2.085 -5.686 -9.200 1.00 84.75 83 ILE A C 1
ATOM 614 O O . ILE A 1 83 ? 1.955 -5.707 -10.422 1.00 84.75 83 ILE A O 1
ATOM 618 N N . CYS A 1 84 ? 3.153 -5.140 -8.622 1.00 80.38 84 CYS A N 1
ATOM 619 C CA . CYS A 1 84 ? 4.255 -4.527 -9.362 1.00 80.38 84 CYS A CA 1
ATOM 620 C C . CYS A 1 84 ? 5.086 -5.557 -10.142 1.00 80.38 84 CYS A C 1
ATOM 622 O O . CYS A 1 84 ? 5.784 -5.191 -11.086 1.00 80.38 84 CYS A O 1
ATOM 624 N N . GLY A 1 85 ? 5.011 -6.838 -9.775 1.00 77.94 85 GLY A N 1
ATOM 625 C CA . GLY A 1 85 ? 5.658 -7.961 -10.453 1.00 77.94 85 GLY A CA 1
ATOM 626 C C . GLY A 1 85 ? 4.969 -8.412 -11.746 1.00 77.94 85 GLY A C 1
ATOM 627 O O . GLY A 1 85 ? 5.504 -9.266 -12.450 1.00 77.94 85 GLY A O 1
ATOM 628 N N . ILE A 1 86 ? 3.807 -7.855 -12.109 1.00 82.62 86 ILE A N 1
ATOM 629 C CA . ILE A 1 86 ? 3.092 -8.239 -13.334 1.00 82.62 86 ILE A CA 1
ATOM 630 C C . ILE A 1 86 ? 3.929 -7.860 -14.571 1.00 82.62 86 ILE A C 1
ATOM 632 O O . ILE A 1 86 ? 4.476 -6.760 -14.679 1.00 82.62 86 ILE A O 1
ATOM 636 N N . ARG A 1 87 ? 4.066 -8.797 -15.516 1.00 77.44 87 ARG A N 1
ATOM 637 C CA . ARG A 1 87 ? 4.856 -8.645 -16.756 1.00 77.44 87 ARG A CA 1
ATOM 638 C C . ARG A 1 87 ? 4.004 -8.886 -18.006 1.00 77.44 87 ARG A C 1
ATOM 640 O O . ARG A 1 87 ? 4.401 -9.623 -18.903 1.00 77.44 87 ARG A O 1
ATOM 647 N N . THR A 1 88 ? 2.816 -8.289 -18.058 1.00 80.94 88 THR A N 1
ATOM 648 C CA . THR A 1 88 ? 1.895 -8.352 -19.207 1.00 80.94 88 THR A CA 1
ATOM 649 C C . THR A 1 88 ? 1.844 -7.012 -19.947 1.00 80.94 88 THR A C 1
ATOM 651 O O . THR A 1 88 ? 2.208 -5.964 -19.415 1.00 80.94 88 THR A O 1
ATOM 654 N N . THR A 1 89 ? 1.411 -7.006 -21.207 1.00 81.75 89 THR A N 1
ATOM 655 C CA . THR A 1 89 ? 1.141 -5.750 -21.928 1.00 81.75 89 THR A CA 1
ATOM 656 C C . THR A 1 89 ? -0.033 -5.023 -21.276 1.00 81.75 89 THR A C 1
ATOM 658 O O . THR A 1 89 ? -1.082 -5.630 -21.103 1.00 81.75 89 THR A O 1
ATOM 661 N N . GLY A 1 90 ? 0.128 -3.742 -20.934 1.00 79.56 90 GLY A N 1
ATOM 662 C CA . GLY A 1 90 ? -0.916 -2.974 -20.236 1.00 79.56 90 GLY A CA 1
ATOM 663 C C . GLY A 1 90 ? -0.955 -3.165 -18.713 1.00 79.56 90 GLY A C 1
ATOM 664 O O . GLY A 1 90 ? -1.816 -2.589 -18.062 1.00 79.56 90 GLY A O 1
ATOM 665 N N . TRP A 1 91 ? 0.012 -3.885 -18.124 1.00 82.12 91 TRP A N 1
ATOM 666 C CA . TRP A 1 91 ? 0.031 -4.215 -16.690 1.00 82.12 91 TRP A CA 1
ATOM 667 C C . TRP A 1 91 ? -0.112 -3.025 -15.732 1.00 82.12 91 TRP A C 1
ATOM 669 O O . TRP A 1 91 ? -0.502 -3.218 -14.588 1.00 82.12 91 TRP A O 1
ATOM 679 N N . LYS A 1 92 ? 0.227 -1.803 -16.159 1.00 79.94 92 LYS A N 1
ATOM 680 C CA . LYS A 1 92 ? 0.133 -0.598 -15.322 1.00 79.94 92 LYS A CA 1
ATOM 681 C C . LYS A 1 92 ? -1.318 -0.262 -14.968 1.00 79.94 92 LYS A C 1
ATOM 683 O O . LYS A 1 92 ? -1.601 0.062 -13.817 1.00 79.94 92 LYS A O 1
ATOM 688 N N . ASP A 1 93 ? -2.223 -0.387 -15.936 1.00 83.50 93 ASP A N 1
ATOM 689 C CA . ASP A 1 93 ? -3.651 -0.115 -15.744 1.00 83.50 93 ASP A CA 1
ATOM 690 C C . ASP A 1 93 ? -4.298 -1.222 -14.898 1.00 83.50 93 ASP A C 1
ATOM 692 O O . ASP A 1 93 ? -5.082 -0.950 -13.982 1.00 83.50 93 ASP A O 1
ATOM 696 N N . ASP A 1 94 ? -3.882 -2.471 -15.133 1.00 84.00 94 ASP A N 1
ATOM 697 C CA . ASP A 1 94 ? -4.256 -3.617 -14.303 1.00 84.00 94 ASP A CA 1
ATOM 698 C C . ASP A 1 94 ? -3.756 -3.433 -12.865 1.00 84.00 94 ASP A C 1
ATOM 700 O O . ASP A 1 94 ? -4.515 -3.617 -11.919 1.00 84.00 94 ASP A O 1
ATOM 704 N N . ALA A 1 95 ? -2.508 -3.004 -12.673 1.00 84.75 95 ALA A N 1
ATOM 705 C CA . ALA A 1 95 ? -1.920 -2.781 -11.357 1.00 84.75 95 ALA A CA 1
ATOM 706 C C . ALA A 1 95 ? -2.651 -1.687 -10.569 1.00 84.75 95 ALA A C 1
ATOM 708 O O . ALA A 1 95 ? -2.925 -1.864 -9.377 1.00 84.75 95 ALA A O 1
ATOM 709 N N . ALA A 1 96 ? -3.027 -0.584 -11.222 1.00 83.69 96 ALA A N 1
ATOM 710 C CA . ALA A 1 96 ? -3.833 0.469 -10.605 1.00 83.69 96 ALA A CA 1
ATOM 711 C C . ALA A 1 96 ? -5.232 -0.041 -10.205 1.00 83.69 96 ALA A C 1
ATOM 713 O O . ALA A 1 96 ? -5.733 0.256 -9.112 1.00 83.69 96 ALA A O 1
ATOM 714 N N . THR A 1 97 ? -5.843 -0.866 -11.059 1.00 86.81 97 THR A N 1
ATOM 715 C CA . THR A 1 97 ? -7.155 -1.474 -10.806 1.00 86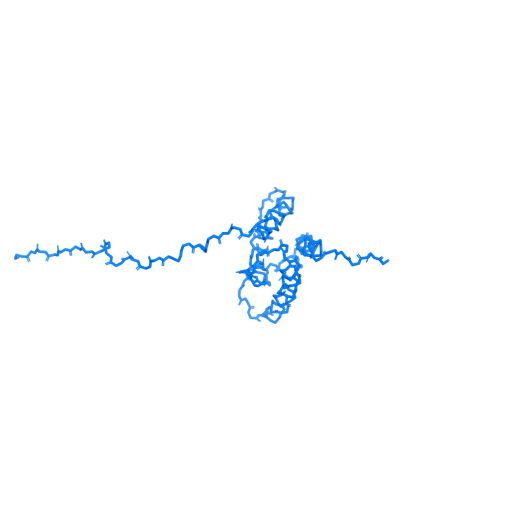.81 97 THR A CA 1
ATOM 716 C C . THR A 1 97 ? -7.093 -2.490 -9.664 1.00 86.81 97 THR A C 1
ATOM 718 O O . THR A 1 97 ? -7.882 -2.403 -8.725 1.00 86.81 97 THR A O 1
ATOM 721 N N . ILE 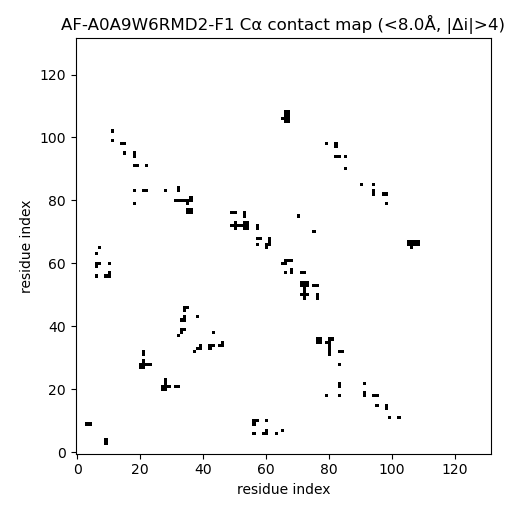A 1 98 ? -6.117 -3.400 -9.668 1.00 87.25 98 ILE A N 1
ATOM 722 C CA . ILE A 1 98 ? -5.908 -4.400 -8.608 1.00 87.25 98 ILE A CA 1
ATOM 723 C C . ILE A 1 98 ? -5.613 -3.716 -7.270 1.00 87.25 98 ILE A C 1
ATOM 725 O O . ILE A 1 98 ? -6.110 -4.148 -6.233 1.00 87.25 98 ILE A O 1
ATOM 729 N N . THR A 1 99 ? -4.870 -2.610 -7.279 1.00 86.94 99 THR A N 1
ATOM 730 C CA . THR A 1 99 ? -4.619 -1.808 -6.072 1.00 86.94 99 THR A CA 1
ATOM 731 C C . THR A 1 99 ? -5.901 -1.189 -5.520 1.00 86.94 99 THR A C 1
ATOM 733 O O . THR A 1 99 ? -6.095 -1.147 -4.305 1.00 86.94 99 THR A O 1
ATOM 736 N N . THR A 1 100 ? -6.812 -0.759 -6.397 1.00 85.69 100 THR A N 1
ATOM 737 C CA . THR A 1 100 ? -8.139 -0.279 -5.986 1.00 85.69 100 THR A CA 1
ATOM 738 C C . THR A 1 100 ? -8.970 -1.413 -5.379 1.00 85.69 100 THR A C 1
ATOM 740 O O . THR A 1 100 ? -9.540 -1.230 -4.309 1.00 85.69 100 THR A O 1
ATOM 743 N N . ILE A 1 101 ? -8.956 -2.605 -5.986 1.00 86.88 101 ILE A N 1
ATOM 744 C CA . ILE A 1 101 ? -9.635 -3.800 -5.453 1.00 86.88 101 ILE A CA 1
ATOM 745 C C . ILE A 1 101 ? -9.071 -4.189 -4.078 1.00 86.88 101 ILE A C 1
ATOM 747 O O . ILE A 1 101 ? -9.833 -4.484 -3.159 1.00 86.88 101 ILE A O 1
ATOM 751 N N . LEU A 1 102 ? -7.744 -4.162 -3.915 1.00 86.50 102 LEU A N 1
ATOM 752 C CA . LEU A 1 102 ? -7.081 -4.411 -2.635 1.00 86.50 102 LEU A CA 1
ATOM 753 C C . LEU A 1 102 ? -7.567 -3.416 -1.576 1.00 86.50 102 LEU A C 1
ATOM 755 O O . LEU A 1 102 ? -7.964 -3.826 -0.488 1.00 86.50 102 LEU A O 1
ATOM 759 N N . TYR A 1 103 ? -7.575 -2.124 -1.905 1.00 84.00 103 TYR A N 1
ATOM 760 C CA . TYR A 1 103 ? -8.052 -1.072 -1.013 1.00 84.00 103 TYR A CA 1
ATOM 761 C C . TYR A 1 103 ? -9.531 -1.253 -0.629 1.00 84.00 103 TYR A C 1
ATOM 763 O O . TYR A 1 103 ? -9.872 -1.164 0.550 1.00 84.00 103 TYR A O 1
ATOM 771 N N . ASP A 1 104 ? -10.405 -1.584 -1.581 1.00 83.81 104 ASP A N 1
ATOM 772 C CA . ASP A 1 104 ? -11.818 -1.859 -1.301 1.00 83.81 104 ASP A CA 1
ATOM 773 C C . ASP A 1 104 ? -12.001 -3.110 -0.422 1.00 83.81 104 ASP A C 1
ATOM 775 O O . ASP A 1 104 ? -12.837 -3.118 0.485 1.00 83.81 104 ASP A O 1
ATOM 779 N N . GLY A 1 105 ? -11.163 -4.135 -0.603 1.00 83.50 105 GLY A N 1
ATOM 780 C CA . GLY A 1 105 ? -11.111 -5.312 0.267 1.00 83.50 105 GLY A CA 1
ATOM 781 C C . GLY A 1 105 ? -10.680 -4.992 1.703 1.00 83.50 105 GLY A C 1
ATOM 782 O O . GLY A 1 105 ? -11.207 -5.582 2.647 1.00 83.50 105 GLY A O 1
ATOM 783 N N . LEU A 1 106 ? -9.782 -4.017 1.899 1.00 83.69 106 LEU A N 1
ATOM 784 C CA . LEU A 1 106 ? -9.401 -3.538 3.235 1.00 83.69 106 LEU A CA 1
ATOM 785 C C . LEU A 1 106 ? -10.555 -2.822 3.948 1.00 83.69 106 LEU A C 1
ATOM 787 O O . LEU A 1 106 ? -10.630 -2.864 5.175 1.00 83.69 106 LEU A O 1
ATOM 791 N N . ARG A 1 107 ? -11.470 -2.192 3.204 1.00 81.50 107 ARG A N 1
ATOM 792 C CA . ARG A 1 107 ? -12.654 -1.515 3.766 1.00 81.50 107 ARG A CA 1
ATOM 793 C C . ARG A 1 107 ? -13.744 -2.488 4.205 1.00 81.50 107 ARG A C 1
ATOM 795 O O . ARG A 1 107 ? -14.587 -2.144 5.035 1.00 81.50 107 ARG A O 1
ATOM 802 N N . HIS A 1 108 ? -13.747 -3.706 3.669 1.00 75.94 108 HIS A N 1
ATOM 803 C CA . HIS A 1 108 ? -14.756 -4.698 4.003 1.00 75.94 108 HIS A CA 1
ATOM 804 C C . HIS A 1 108 ? -14.377 -5.443 5.294 1.00 75.94 108 HIS A C 1
ATOM 806 O O . HIS A 1 108 ? -13.487 -6.289 5.312 1.00 75.94 108 HIS A O 1
ATOM 812 N N . LYS A 1 109 ? -15.082 -5.144 6.394 1.00 63.88 109 LYS A N 1
ATOM 813 C CA . LYS A 1 109 ? -14.865 -5.750 7.728 1.00 63.88 109 LYS A CA 1
ATOM 814 C C . LYS A 1 109 ? -15.257 -7.230 7.824 1.00 63.88 109 LYS A C 1
ATOM 816 O O . LYS A 1 109 ? -15.072 -7.836 8.875 1.00 63.88 109 LYS A O 1
ATOM 821 N N . ASN A 1 110 ? -15.785 -7.815 6.750 1.00 59.56 110 ASN A N 1
ATOM 822 C CA . ASN A 1 110 ? -16.154 -9.221 6.720 1.00 59.56 110 ASN A CA 1
ATOM 823 C C . ASN A 1 110 ? -15.055 -10.028 6.047 1.00 59.56 110 ASN A C 1
ATOM 825 O O . ASN A 1 110 ? -15.009 -10.170 4.826 1.00 59.56 110 ASN A O 1
ATOM 829 N N . SER A 1 111 ? -14.194 -10.619 6.855 1.00 48.84 111 SER A N 1
ATOM 830 C CA . SER A 1 111 ? -13.693 -11.946 6.539 1.00 48.84 111 SER A CA 1
ATOM 831 C C . SER A 1 111 ? -13.491 -12.654 7.862 1.00 48.84 111 SER A C 1
ATOM 833 O O . SER A 1 111 ? -12.614 -12.295 8.643 1.00 48.84 111 SER A O 1
ATOM 835 N N . GLU A 1 112 ? -14.333 -13.650 8.110 1.00 48.59 112 GLU A N 1
ATOM 836 C CA . GLU A 1 112 ? -13.949 -14.801 8.914 1.00 48.59 112 GLU A CA 1
ATOM 837 C C . GLU A 1 112 ? -12.485 -15.153 8.575 1.00 48.59 112 GLU A C 1
ATOM 839 O O . GLU A 1 112 ? -12.121 -15.112 7.389 1.00 48.59 112 GLU A O 1
ATOM 844 N N . PRO A 1 113 ? -11.612 -15.378 9.575 1.00 49.91 113 PRO A N 1
ATOM 845 C CA . PRO A 1 113 ? -10.203 -15.650 9.319 1.00 49.91 113 PRO A CA 1
ATOM 846 C C . PRO A 1 113 ? -10.091 -16.768 8.275 1.00 49.91 113 PRO A C 1
ATOM 848 O O . PRO A 1 113 ? -10.893 -17.705 8.335 1.00 49.91 113 PRO A O 1
ATOM 851 N N . PRO A 1 114 ? -9.144 -16.690 7.315 1.00 52.84 114 PRO A N 1
ATOM 852 C CA . PRO A 1 114 ? -8.938 -17.771 6.362 1.00 52.84 114 PRO A CA 1
ATOM 853 C C . PRO A 1 114 ? -8.756 -19.031 7.191 1.00 52.84 114 PRO A C 1
ATOM 855 O O . PRO A 1 114 ? -7.834 -19.072 8.010 1.00 52.84 114 PRO A O 1
ATOM 858 N N . VAL A 1 115 ? -9.715 -19.958 7.056 1.00 55.28 115 VAL A N 1
ATOM 859 C CA . VAL A 1 115 ? -9.838 -21.172 7.865 1.00 55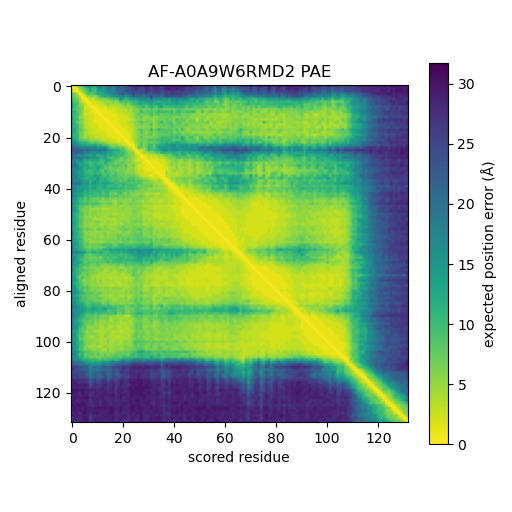.28 115 VAL A CA 1
ATOM 860 C C . VAL A 1 115 ? -8.438 -21.661 8.183 1.00 55.28 115 VAL A C 1
ATOM 862 O O . VAL A 1 115 ? -7.670 -21.974 7.270 1.00 55.28 115 VAL A O 1
ATOM 865 N N . ALA A 1 116 ? -8.062 -21.594 9.467 1.00 46.47 116 ALA A N 1
ATOM 866 C CA . ALA A 1 116 ? -6.792 -22.131 9.916 1.00 46.47 116 ALA A CA 1
ATOM 867 C C . ALA A 1 116 ? -6.725 -23.521 9.304 1.00 46.47 116 ALA A C 1
ATOM 869 O O . ALA A 1 116 ? -7.638 -24.310 9.546 1.00 46.47 116 ALA A O 1
ATOM 870 N N . ALA A 1 117 ? -5.743 -23.758 8.430 1.00 49.03 117 ALA A N 1
ATOM 871 C CA . ALA A 1 117 ? -5.542 -25.052 7.814 1.00 49.03 117 ALA A CA 1
ATOM 872 C C . ALA A 1 117 ? -5.410 -26.039 8.970 1.00 49.03 117 ALA A C 1
ATOM 874 O O . ALA A 1 117 ? -4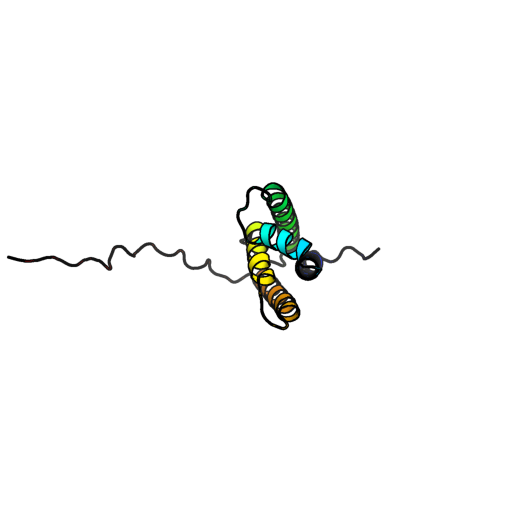.366 -26.128 9.618 1.00 49.03 117 ALA A O 1
ATOM 875 N N . GLN A 1 118 ? -6.528 -26.681 9.302 1.00 42.47 118 GLN A N 1
ATOM 876 C CA . GLN A 1 118 ? -6.609 -27.685 10.329 1.00 42.47 118 GLN A CA 1
ATOM 877 C C . GLN A 1 118 ? -5.702 -28.778 9.814 1.00 42.47 118 GLN A C 1
ATOM 879 O O . GLN A 1 118 ? -5.960 -29.409 8.788 1.00 42.47 118 GLN A O 1
ATOM 884 N N . ALA A 1 119 ? -4.573 -28.897 10.495 1.00 46.25 119 ALA A N 1
ATOM 885 C CA . ALA A 1 119 ? -3.674 -30.009 10.374 1.00 46.25 119 ALA A CA 1
ATOM 886 C C . ALA A 1 119 ? -4.486 -31.287 10.615 1.00 46.25 119 ALA A C 1
ATOM 888 O O . ALA A 1 119 ? -4.697 -31.693 11.750 1.00 46.25 119 ALA A O 1
ATOM 889 N N . ASP A 1 120 ? -4.969 -31.900 9.539 1.00 42.34 120 ASP A N 1
ATOM 890 C CA . ASP A 1 120 ? -5.443 -33.281 9.556 1.00 42.34 120 ASP A CA 1
ATOM 891 C C . ASP A 1 120 ? -5.002 -34.011 8.276 1.00 42.34 120 ASP A C 1
ATOM 893 O O . ASP A 1 120 ? -5.714 -34.813 7.678 1.00 42.34 120 ASP A O 1
ATOM 897 N N . THR A 1 121 ? -3.758 -33.765 7.851 1.00 45.44 121 THR A N 1
ATOM 898 C CA . THR A 1 121 ? -3.076 -34.593 6.840 1.00 45.44 121 THR A CA 1
ATOM 899 C C . THR A 1 121 ? -2.626 -35.944 7.418 1.00 45.44 121 THR A C 1
ATOM 901 O O . THR A 1 121 ? -2.041 -36.759 6.707 1.00 45.44 121 THR A O 1
ATOM 904 N N . GLN A 1 122 ? -2.900 -36.228 8.698 1.00 48.22 122 GLN A N 1
ATOM 905 C CA . GLN A 1 122 ? -2.429 -37.446 9.361 1.00 48.22 122 GLN A CA 1
ATOM 906 C C . GLN A 1 122 ? -3.422 -38.621 9.305 1.00 48.22 122 GLN A C 1
ATOM 908 O O . GLN A 1 122 ? -3.058 -39.734 9.680 1.00 48.22 122 GLN A O 1
ATOM 913 N N . LYS A 1 123 ? -4.634 -38.440 8.757 1.00 48.50 123 LYS A N 1
ATOM 914 C CA . LYS A 1 123 ? -5.592 -39.548 8.542 1.00 48.50 123 LYS A CA 1
ATOM 915 C C . LYS A 1 123 ? -5.597 -40.155 7.137 1.00 48.50 123 LYS A C 1
ATOM 917 O O . LYS A 1 123 ? -6.168 -41.226 6.953 1.00 48.50 123 LYS A O 1
ATOM 922 N N . ILE A 1 124 ? -4.930 -39.542 6.157 1.00 53.50 124 ILE A N 1
ATOM 923 C CA . ILE A 1 124 ? -4.982 -39.993 4.749 1.00 53.50 124 ILE A CA 1
ATOM 924 C C . ILE A 1 124 ? -3.925 -41.049 4.375 1.00 53.50 124 ILE A C 1
ATOM 926 O O . ILE A 1 124 ? -4.056 -41.692 3.339 1.00 53.50 124 ILE A O 1
ATOM 930 N N . TYR A 1 125 ? -2.930 -41.306 5.235 1.00 46.16 125 TYR A N 1
ATOM 931 C CA . TYR A 1 125 ? -1.946 -42.393 5.063 1.00 46.16 125 TYR A CA 1
ATOM 932 C C . TYR A 1 125 ? -2.095 -43.523 6.097 1.00 46.16 125 TYR A C 1
ATOM 934 O O . TYR A 1 125 ? -1.129 -44.183 6.475 1.00 46.16 125 TYR A O 1
ATOM 942 N N . GLY A 1 126 ? -3.325 -43.806 6.527 1.00 46.38 126 GLY A N 1
ATOM 943 C CA . GLY A 1 126 ? -3.649 -45.068 7.186 1.00 46.38 126 GLY A CA 1
ATOM 944 C C . GLY A 1 126 ? -3.855 -46.181 6.158 1.00 46.38 126 GLY A C 1
ATOM 945 O O . GLY A 1 126 ? -4.983 -46.421 5.738 1.00 46.38 126 GLY A O 1
ATOM 946 N N . ARG A 1 127 ? -2.793 -46.894 5.759 1.00 50.91 127 ARG A N 1
ATOM 947 C CA . ARG A 1 127 ? -2.946 -48.233 5.161 1.00 50.91 127 ARG A CA 1
ATOM 948 C C . ARG A 1 127 ? -2.517 -49.277 6.193 1.00 50.91 127 ARG A C 1
ATOM 950 O O . ARG A 1 127 ? -1.340 -49.291 6.552 1.00 50.91 127 ARG A O 1
ATOM 957 N N . PRO A 1 128 ? -3.402 -50.180 6.652 1.00 49.50 128 PRO A N 1
ATOM 958 C CA . PRO A 1 128 ? -2.941 -51.372 7.342 1.00 49.50 128 PRO A CA 1
ATOM 959 C C . PRO A 1 128 ? -2.201 -52.229 6.311 1.00 49.50 128 PRO A C 1
ATOM 961 O O . PRO A 1 128 ? -2.759 -52.590 5.276 1.00 49.50 128 PRO A O 1
ATOM 964 N N . ARG A 1 129 ? -0.922 -52.524 6.558 1.00 51.38 129 ARG A N 1
ATOM 965 C CA . ARG A 1 129 ? -0.197 -53.555 5.810 1.00 51.38 129 ARG A CA 1
ATOM 966 C C . ARG A 1 129 ? -0.341 -54.867 6.569 1.00 51.38 129 ARG A C 1
ATOM 968 O O . ARG A 1 129 ? 0.524 -55.279 7.326 1.00 51.38 129 ARG A O 1
ATOM 975 N N . ASN A 1 130 ? -1.497 -55.479 6.388 1.00 49.56 130 ASN A N 1
ATOM 976 C CA . ASN A 1 130 ? -1.787 -56.864 6.709 1.00 49.56 130 ASN A CA 1
ATOM 977 C C . ASN A 1 130 ? -1.253 -57.771 5.590 1.00 49.56 130 ASN A C 1
ATOM 979 O O . ASN A 1 130 ? -1.875 -57.877 4.538 1.00 49.56 130 ASN A O 1
ATOM 983 N N . GLN A 1 131 ? -0.125 -58.442 5.832 1.00 50.50 131 GL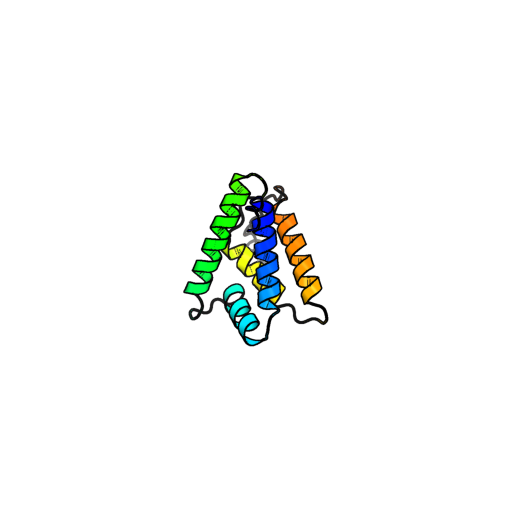N A N 1
ATOM 984 C CA . GLN A 1 131 ? 0.307 -59.681 5.160 1.00 50.50 131 GLN A CA 1
ATOM 985 C C . GLN A 1 131 ? 1.037 -60.496 6.245 1.00 50.50 131 GLN A C 1
ATOM 987 O O . GLN A 1 131 ? 2.003 -59.990 6.805 1.00 50.50 131 GLN A O 1
ATOM 992 N N . ARG A 1 132 ? 0.364 -61.470 6.877 1.00 48.22 132 ARG A N 1
ATOM 993 C CA . ARG A 1 132 ? 0.379 -62.914 6.556 1.00 48.22 132 ARG A CA 1
ATOM 994 C C . ARG A 1 132 ? 1.778 -63.506 6.499 1.00 48.22 132 ARG A C 1
ATOM 996 O O . ARG A 1 132 ? 2.528 -63.102 5.591 1.00 48.22 132 ARG A O 1
#

Mean predicted aligned error: 12.1 Å